Protein AF-A0A371FR69-F1 (afdb_monomer_lite)

Radius of gyration: 28.33 Å; chains: 1; bounding box: 50×35×89 Å

Structure (mmCIF, N/CA/C/O backbone):
data_AF-A0A371FR69-F1
#
_entry.id   AF-A0A371FR69-F1
#
loop_
_atom_site.group_PDB
_atom_site.id
_atom_site.type_symbol
_atom_site.label_atom_id
_atom_site.label_alt_id
_atom_site.label_comp_id
_atom_site.label_asym_id
_atom_site.label_entity_id
_atom_site.label_seq_id
_atom_site.pdbx_PDB_ins_code
_atom_site.Cartn_x
_atom_site.Cartn_y
_atom_site.Cartn_z
_atom_site.occupancy
_atom_site.B_iso_or_equiv
_atom_site.auth_seq_id
_atom_site.auth_comp_id
_atom_site.auth_asym_id
_atom_site.auth_atom_id
_atom_site.pdbx_PDB_model_num
ATOM 1 N N . MET A 1 1 ? 22.695 -12.820 -64.247 1.00 40.44 1 MET A N 1
ATOM 2 C CA . MET A 1 1 ? 22.204 -13.170 -62.897 1.00 40.44 1 MET A CA 1
ATOM 3 C C . MET A 1 1 ? 23.092 -12.440 -61.902 1.00 40.44 1 MET A C 1
ATOM 5 O O . MET A 1 1 ? 24.149 -12.946 -61.563 1.00 40.44 1 MET A O 1
ATOM 9 N N . THR A 1 2 ? 22.750 -11.203 -61.537 1.00 35.47 2 THR A N 1
ATOM 10 C CA . THR A 1 2 ? 23.614 -10.375 -60.679 1.00 35.47 2 THR A CA 1
ATOM 11 C C . THR A 1 2 ? 22.918 -10.205 -59.342 1.00 35.47 2 THR A C 1
ATOM 13 O O . THR A 1 2 ? 21.977 -9.426 -59.217 1.00 35.47 2 THR A O 1
ATOM 16 N N . ILE A 1 3 ? 23.352 -10.985 -58.353 1.00 47.81 3 ILE A N 1
ATOM 17 C CA . ILE A 1 3 ? 22.984 -10.761 -56.958 1.00 47.81 3 ILE A CA 1
ATOM 18 C C . ILE A 1 3 ? 23.681 -9.461 -56.569 1.00 47.81 3 ILE A C 1
ATOM 20 O O . ILE A 1 3 ? 24.900 -9.422 -56.422 1.00 47.81 3 ILE A O 1
ATOM 24 N N . ILE A 1 4 ? 22.914 -8.378 -56.483 1.00 55.19 4 ILE A N 1
ATOM 25 C CA . ILE A 1 4 ? 23.386 -7.093 -55.976 1.00 55.19 4 ILE A CA 1
ATOM 26 C C . ILE A 1 4 ? 23.745 -7.332 -54.506 1.00 55.19 4 ILE A C 1
ATOM 28 O O . ILE A 1 4 ? 22.881 -7.302 -53.631 1.00 55.19 4 ILE A O 1
ATOM 32 N N . SER A 1 5 ? 25.011 -7.642 -54.218 1.00 63.19 5 SER A N 1
ATOM 33 C CA . SER A 1 5 ? 25.497 -7.650 -52.845 1.00 63.19 5 SER A CA 1
ATOM 34 C C . SER A 1 5 ? 25.435 -6.207 -52.359 1.00 63.19 5 SER A C 1
ATOM 36 O O . SER A 1 5 ? 26.216 -5.366 -52.813 1.00 63.19 5 SER A O 1
ATOM 38 N N . LEU A 1 6 ? 24.476 -5.895 -51.486 1.00 63.16 6 LEU A N 1
ATOM 39 C CA . LEU A 1 6 ? 24.408 -4.592 -50.831 1.00 63.16 6 LEU A CA 1
ATOM 40 C C . LEU A 1 6 ? 25.802 -4.244 -50.277 1.00 63.16 6 LEU A C 1
ATOM 42 O O . LEU A 1 6 ? 26.377 -5.077 -49.568 1.00 63.16 6 LEU A O 1
ATOM 46 N N . PRO A 1 7 ? 26.350 -3.049 -50.579 1.00 77.50 7 PRO A N 1
ATOM 47 C CA . PRO A 1 7 ? 27.632 -2.609 -50.047 1.00 77.50 7 PRO A CA 1
ATOM 48 C C . PRO A 1 7 ? 27.668 -2.845 -48.541 1.00 77.50 7 PRO A C 1
ATOM 50 O O . PRO A 1 7 ? 26.750 -2.438 -47.828 1.00 77.50 7 PRO A O 1
ATOM 53 N N . THR A 1 8 ? 28.712 -3.506 -48.045 1.00 74.75 8 THR A N 1
ATOM 54 C CA . THR A 1 8 ? 28.803 -4.017 -46.667 1.00 74.75 8 THR A CA 1
ATOM 55 C C . THR A 1 8 ? 28.430 -2.960 -45.619 1.00 74.75 8 THR A C 1
ATOM 57 O O . THR A 1 8 ? 27.769 -3.265 -44.629 1.00 74.75 8 THR A O 1
ATOM 60 N N . LYS A 1 9 ? 28.764 -1.690 -45.884 1.00 74.25 9 LYS A N 1
ATOM 61 C CA . LYS A 1 9 ? 28.417 -0.521 -45.063 1.00 74.25 9 LYS A CA 1
ATOM 62 C C . LYS A 1 9 ? 26.904 -0.317 -44.888 1.00 74.25 9 LYS A C 1
ATOM 64 O O . LYS A 1 9 ? 26.458 -0.042 -43.780 1.00 74.25 9 LYS A O 1
ATOM 69 N N . ILE A 1 10 ? 26.107 -0.502 -45.941 1.00 72.94 10 ILE A N 1
ATOM 70 C CA . ILE A 1 10 ? 24.638 -0.398 -45.887 1.00 72.94 10 ILE A CA 1
ATOM 71 C C . ILE A 1 10 ? 24.057 -1.542 -45.051 1.00 72.94 10 ILE A C 1
ATOM 73 O O . ILE A 1 10 ? 23.181 -1.311 -44.221 1.00 72.94 10 ILE A O 1
ATOM 77 N N . ARG A 1 11 ? 24.600 -2.759 -45.188 1.00 73.19 11 ARG A N 1
ATOM 78 C CA . ARG A 1 11 ? 24.196 -3.912 -44.368 1.00 73.19 11 ARG A CA 1
ATOM 79 C C . ARG A 1 11 ? 24.443 -3.674 -42.873 1.00 73.19 11 ARG A C 1
ATOM 81 O O . ARG A 1 11 ? 23.563 -3.957 -42.066 1.00 73.19 11 ARG A O 1
ATOM 88 N N . TYR A 1 12 ? 25.601 -3.123 -42.503 1.00 77.69 12 TYR A N 1
ATOM 89 C CA . TYR A 1 12 ? 25.901 -2.777 -41.107 1.00 77.69 12 TYR A CA 1
ATOM 90 C C . TYR A 1 12 ? 24.963 -1.701 -40.554 1.00 77.69 12 TYR A C 1
ATOM 92 O O . TYR A 1 12 ? 24.466 -1.845 -39.440 1.00 77.69 12 TYR A O 1
ATOM 100 N N . LEU A 1 13 ? 24.685 -0.652 -41.333 1.00 81.38 13 LEU A N 1
ATOM 101 C CA . LEU A 1 13 ? 23.783 0.425 -40.916 1.00 81.38 13 LEU A CA 1
ATOM 102 C C . LEU A 1 13 ? 22.344 -0.067 -40.715 1.00 81.38 13 LEU A C 1
ATOM 104 O O . LEU A 1 13 ? 21.702 0.321 -39.743 1.00 81.38 13 LEU A O 1
ATOM 108 N N . LEU A 1 14 ? 21.841 -0.931 -41.601 1.00 80.06 14 LEU A N 1
ATOM 109 C CA . LEU A 1 14 ? 20.511 -1.530 -41.460 1.00 80.06 14 LEU A CA 1
ATOM 110 C C . LEU A 1 14 ? 20.423 -2.432 -40.226 1.00 80.06 14 LEU A C 1
ATOM 112 O O . LEU A 1 14 ? 19.461 -2.329 -39.470 1.00 80.06 14 LEU A O 1
ATOM 116 N N . ASN A 1 15 ? 21.446 -3.256 -39.980 1.00 84.12 15 ASN A N 1
ATOM 117 C CA . ASN A 1 15 ? 21.492 -4.115 -38.797 1.00 84.12 15 ASN A CA 1
ATOM 118 C C . ASN A 1 15 ? 21.570 -3.287 -37.501 1.00 84.12 15 ASN A C 1
ATOM 120 O O . ASN A 1 15 ? 20.801 -3.508 -36.575 1.00 84.12 15 ASN A O 1
ATOM 124 N N . SER A 1 16 ? 22.422 -2.259 -37.464 1.00 85.19 16 SER A N 1
ATOM 125 C CA . SER A 1 16 ? 22.512 -1.348 -36.318 1.00 85.19 16 SER A CA 1
ATOM 126 C C . SER A 1 16 ? 21.189 -0.623 -36.047 1.00 85.19 16 SER A C 1
ATOM 128 O O . SER A 1 16 ? 20.764 -0.555 -34.897 1.00 85.19 16 SER A O 1
ATOM 130 N N . LYS A 1 17 ? 20.485 -0.147 -37.083 1.00 88.00 17 LYS A N 1
ATOM 131 C CA . LYS A 1 17 ? 19.149 0.453 -36.924 1.00 88.00 17 LYS A CA 1
ATOM 132 C C . LYS A 1 17 ? 18.121 -0.544 -36.387 1.00 88.00 17 LYS A C 1
ATOM 134 O O . LYS A 1 17 ? 17.351 -0.181 -35.504 1.00 88.00 17 LYS A O 1
ATOM 139 N N . ALA A 1 18 ? 18.117 -1.779 -36.890 1.00 88.62 18 ALA A N 1
ATOM 140 C CA . ALA A 1 18 ? 17.213 -2.827 -36.416 1.00 88.62 18 ALA A CA 1
ATOM 141 C C . ALA A 1 18 ? 17.484 -3.194 -34.947 1.00 88.62 18 ALA A C 1
ATOM 143 O O . ALA A 1 18 ? 16.551 -3.283 -34.155 1.00 88.62 18 ALA A O 1
ATOM 144 N N . ILE A 1 19 ? 18.757 -3.328 -34.565 1.00 89.62 19 ILE A N 1
ATOM 145 C CA . ILE A 1 19 ? 19.168 -3.579 -33.178 1.00 89.62 19 ILE A CA 1
ATOM 146 C C . ILE A 1 19 ? 18.733 -2.425 -32.269 1.00 89.62 19 ILE A C 1
ATOM 148 O O . ILE A 1 19 ? 18.120 -2.667 -31.234 1.00 89.62 19 ILE A O 1
ATOM 152 N N . ASN A 1 20 ? 18.973 -1.175 -32.672 1.00 89.88 20 ASN A N 1
ATOM 153 C CA . ASN A 1 20 ? 18.572 -0.007 -31.883 1.00 89.88 20 ASN A CA 1
ATOM 154 C C . ASN A 1 20 ? 17.048 0.081 -31.712 1.00 89.88 20 ASN A C 1
ATOM 156 O O . ASN A 1 20 ? 16.569 0.423 -30.634 1.00 89.88 20 ASN A O 1
ATOM 160 N N . PHE A 1 21 ? 16.280 -0.265 -32.749 1.00 91.31 21 PHE A N 1
ATOM 161 C CA . PHE A 1 21 ? 14.822 -0.328 -32.664 1.00 91.31 21 PHE A CA 1
ATOM 162 C C . PHE A 1 21 ? 14.350 -1.394 -31.663 1.00 91.31 21 PHE A C 1
ATOM 164 O O . PHE A 1 21 ? 13.479 -1.118 -30.840 1.00 91.31 21 PHE A O 1
ATOM 171 N N . LEU A 1 22 ? 14.954 -2.587 -31.685 1.00 89.88 22 LEU A N 1
ATOM 172 C CA . LEU A 1 22 ? 14.640 -3.658 -30.734 1.00 89.88 22 LEU A CA 1
ATOM 173 C C . LEU A 1 22 ? 14.993 -3.273 -29.290 1.00 89.88 22 LEU A C 1
ATOM 175 O O . LEU A 1 22 ? 14.216 -3.564 -28.385 1.00 89.88 22 LEU A O 1
ATOM 179 N N . ILE A 1 23 ? 16.126 -2.595 -29.076 1.00 92.25 23 ILE A N 1
ATOM 180 C CA . ILE A 1 23 ? 16.531 -2.090 -27.755 1.00 92.25 23 ILE A CA 1
ATOM 181 C C . ILE A 1 23 ? 15.503 -1.080 -27.239 1.00 92.25 23 ILE A C 1
ATOM 183 O O . ILE A 1 23 ? 14.977 -1.264 -26.147 1.00 92.25 23 ILE A O 1
ATOM 187 N N . CYS A 1 24 ? 15.141 -0.081 -28.046 1.00 91.38 24 CYS A N 1
ATOM 188 C CA . CYS A 1 24 ? 14.155 0.927 -27.654 1.00 91.38 24 CYS A CA 1
ATOM 189 C C . CYS A 1 24 ? 12.774 0.305 -27.377 1.00 91.38 24 CYS A C 1
ATOM 191 O O . CYS A 1 24 ? 12.128 0.620 -26.379 1.00 91.38 24 CYS A O 1
ATOM 193 N N . SER A 1 25 ? 12.335 -0.644 -28.213 1.00 88.81 25 SER A N 1
ATOM 194 C CA . SER A 1 25 ? 11.081 -1.372 -27.986 1.00 88.81 25 SER A CA 1
ATOM 195 C C . SER A 1 25 ? 11.104 -2.166 -26.678 1.00 88.81 25 SER A C 1
ATOM 197 O O . SER A 1 25 ? 10.081 -2.239 -25.996 1.00 88.81 25 SER A O 1
ATOM 199 N N . LYS A 1 26 ? 12.248 -2.763 -26.327 1.00 92.75 26 LYS A N 1
ATOM 200 C CA . LYS A 1 26 ? 12.422 -3.475 -25.061 1.00 92.75 26 LYS A CA 1
ATOM 201 C C . LYS A 1 26 ? 12.384 -2.512 -23.874 1.00 92.75 26 LYS A C 1
ATOM 203 O O . LYS A 1 26 ? 11.669 -2.782 -22.922 1.00 92.75 26 LYS A O 1
ATOM 208 N N . GLU A 1 27 ? 13.076 -1.378 -23.947 1.00 94.06 27 GLU A N 1
ATOM 209 C CA . GLU A 1 27 ? 13.079 -0.364 -22.880 1.00 94.06 27 GLU A CA 1
ATOM 210 C C . GLU A 1 27 ? 11.673 0.180 -22.586 1.00 94.06 27 GLU A C 1
ATOM 212 O O . GLU A 1 27 ? 11.295 0.342 -21.423 1.00 94.06 27 GLU A O 1
ATOM 217 N N . ILE A 1 28 ? 10.870 0.418 -23.629 1.00 93.50 28 ILE A N 1
ATOM 218 C CA . ILE A 1 28 ? 9.470 0.846 -23.484 1.00 93.50 28 ILE A CA 1
ATOM 219 C C . ILE A 1 28 ? 8.643 -0.240 -22.789 1.00 93.50 28 ILE A C 1
ATOM 221 O O . ILE A 1 28 ? 7.878 0.063 -21.871 1.00 93.50 28 ILE A O 1
ATOM 225 N N . TRP A 1 29 ? 8.797 -1.499 -23.205 1.00 92.44 29 TRP A N 1
ATOM 226 C CA . TRP A 1 29 ? 8.094 -2.622 -22.590 1.00 92.44 29 TRP A CA 1
ATOM 227 C C . TRP A 1 29 ? 8.492 -2.824 -21.126 1.00 92.44 29 TRP A C 1
ATOM 229 O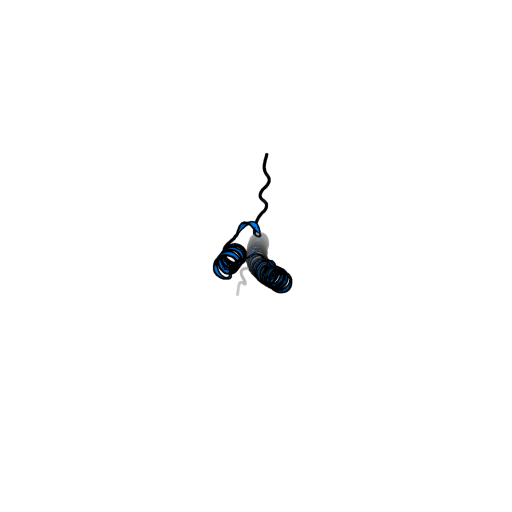 O . TRP A 1 29 ? 7.617 -2.953 -20.275 1.00 92.44 29 TRP A O 1
ATOM 239 N N . ASP A 1 30 ? 9.788 -2.784 -20.820 1.00 91.94 30 ASP A N 1
ATOM 240 C CA . ASP A 1 30 ? 10.310 -2.934 -19.461 1.00 91.94 30 ASP A CA 1
ATOM 241 C C . ASP A 1 30 ? 9.797 -1.799 -18.558 1.00 91.94 30 ASP A C 1
ATOM 243 O O . ASP A 1 30 ? 9.334 -2.045 -17.446 1.00 91.94 30 ASP A O 1
ATOM 247 N N . THR A 1 31 ? 9.776 -0.560 -19.061 1.00 92.50 31 THR A N 1
ATOM 248 C CA . THR A 1 31 ? 9.197 0.592 -18.347 1.00 92.50 31 THR A CA 1
ATOM 249 C C . THR A 1 31 ? 7.708 0.389 -18.065 1.00 92.50 31 THR A C 1
ATOM 251 O O . THR A 1 31 ? 7.240 0.658 -16.957 1.00 92.50 31 THR A O 1
ATOM 254 N N . LEU A 1 32 ? 6.953 -0.106 -19.050 1.00 87.56 32 LEU A N 1
ATOM 255 C CA . LEU A 1 32 ? 5.529 -0.383 -18.895 1.00 87.56 32 LEU A CA 1
ATOM 256 C C . LEU A 1 32 ? 5.289 -1.498 -17.869 1.00 87.56 32 LEU A C 1
ATOM 258 O O . LEU A 1 32 ? 4.450 -1.343 -16.982 1.00 87.56 32 LEU A O 1
ATOM 262 N N . ALA A 1 33 ? 6.047 -2.592 -17.954 1.00 80.06 33 ALA A N 1
ATOM 263 C CA . ALA A 1 33 ? 5.969 -3.717 -17.030 1.00 80.06 33 ALA A CA 1
ATOM 264 C C . ALA A 1 33 ? 6.277 -3.278 -15.592 1.00 80.06 33 ALA A C 1
ATOM 266 O O . ALA A 1 33 ? 5.486 -3.557 -14.692 1.00 80.06 33 ALA A O 1
ATOM 267 N N . LEU A 1 34 ? 7.347 -2.501 -15.391 1.00 85.62 34 LEU A N 1
ATOM 268 C CA . LEU A 1 34 ? 7.704 -1.933 -14.090 1.00 85.62 34 LEU A CA 1
ATOM 269 C C . LEU A 1 34 ? 6.616 -1.001 -13.547 1.00 85.62 34 LEU A C 1
ATOM 271 O O . LEU A 1 34 ? 6.296 -1.061 -12.363 1.00 85.62 34 LEU A O 1
ATOM 275 N N . ALA A 1 35 ? 6.009 -0.157 -14.386 1.00 81.75 35 ALA A N 1
ATOM 276 C CA . ALA A 1 35 ? 4.906 0.703 -13.960 1.00 81.75 35 ALA A CA 1
ATOM 277 C C . ALA A 1 35 ? 3.681 -0.120 -13.513 1.00 81.75 35 ALA A C 1
ATOM 279 O O . ALA A 1 35 ? 3.089 0.161 -12.467 1.00 81.75 35 ALA A O 1
ATOM 280 N N . TYR A 1 36 ? 3.311 -1.167 -14.256 1.00 78.69 36 TYR A N 1
ATOM 281 C CA . TYR A 1 36 ? 2.210 -2.061 -13.881 1.00 78.69 36 TYR A CA 1
ATOM 282 C C . TYR A 1 36 ? 2.512 -2.885 -12.621 1.00 78.69 36 TYR A C 1
ATOM 284 O O . TYR A 1 36 ? 1.652 -3.030 -11.749 1.00 78.69 36 TYR A O 1
ATOM 292 N N . GLU A 1 37 ? 3.734 -3.387 -12.474 1.00 80.62 37 GLU A N 1
ATOM 293 C CA . GLU A 1 37 ? 4.141 -4.141 -11.290 1.00 80.62 37 GLU A CA 1
ATOM 294 C C . GLU A 1 37 ? 4.169 -3.239 -10.049 1.00 80.62 37 GLU A C 1
ATOM 296 O O . GLU A 1 37 ? 3.512 -3.547 -9.051 1.00 80.62 37 GLU A O 1
ATOM 301 N N . CYS A 1 38 ? 4.796 -2.063 -10.130 1.00 77.00 38 CYS A N 1
ATOM 302 C CA . CYS A 1 38 ? 4.792 -1.071 -9.053 1.00 77.00 38 CYS A CA 1
ATOM 303 C C . CYS A 1 38 ? 3.370 -0.622 -8.690 1.00 77.00 38 CYS A C 1
ATOM 305 O O . CYS A 1 38 ? 3.043 -0.512 -7.508 1.00 77.00 38 CYS A O 1
ATOM 307 N N . THR A 1 39 ? 2.484 -0.397 -9.667 1.00 78.75 39 THR A N 1
ATOM 308 C CA . THR A 1 39 ? 1.084 -0.033 -9.371 1.00 78.75 39 THR A CA 1
ATOM 309 C C . THR A 1 39 ? 0.335 -1.163 -8.665 1.00 78.75 39 THR A C 1
ATOM 311 O O . THR A 1 39 ? -0.429 -0.893 -7.732 1.00 78.75 39 THR A O 1
ATOM 314 N N . SER A 1 40 ? 0.590 -2.422 -9.035 1.00 84.88 40 SER A N 1
ATOM 315 C CA . SER A 1 40 ? 0.034 -3.587 -8.340 1.00 84.88 40 SER A CA 1
ATOM 316 C C . SER A 1 40 ? 0.559 -3.703 -6.904 1.00 84.88 40 SER A C 1
ATOM 318 O O . SER A 1 40 ? -0.234 -3.837 -5.973 1.00 84.88 40 SER A O 1
ATOM 320 N N . GLN A 1 41 ? 1.861 -3.509 -6.687 1.00 85.31 41 GLN A N 1
ATOM 321 C CA . GLN A 1 41 ? 2.478 -3.551 -5.364 1.00 85.31 41 GLN A CA 1
ATOM 322 C C . GLN A 1 41 ? 1.967 -2.422 -4.460 1.00 85.31 41 GLN A C 1
ATOM 324 O O . GLN A 1 41 ? 1.677 -2.649 -3.283 1.00 85.31 41 GLN A O 1
ATOM 329 N N . VAL A 1 42 ? 1.812 -1.211 -5.006 1.00 80.00 42 VAL A N 1
ATOM 330 C CA . VAL A 1 42 ? 1.229 -0.057 -4.306 1.00 80.00 42 VAL A CA 1
ATOM 331 C C . VAL A 1 42 ? -0.219 -0.347 -3.919 1.00 80.00 42 VAL A C 1
ATOM 333 O O . VAL A 1 42 ? -0.606 -0.097 -2.776 1.00 80.00 42 VAL A O 1
ATOM 336 N N . ARG A 1 43 ? -1.025 -0.906 -4.830 1.00 84.38 43 ARG A N 1
ATOM 337 C CA . ARG A 1 43 ? -2.407 -1.320 -4.543 1.00 84.38 43 ARG A CA 1
ATOM 338 C C . ARG A 1 43 ? -2.460 -2.372 -3.438 1.00 84.38 43 ARG A C 1
ATOM 340 O O . ARG A 1 43 ? -3.223 -2.219 -2.488 1.00 84.38 43 ARG A O 1
ATOM 347 N N . ASP A 1 44 ? -1.627 -3.397 -3.514 1.00 85.62 44 ASP A N 1
ATOM 348 C CA . ASP A 1 44 ? -1.631 -4.476 -2.531 1.00 85.62 44 ASP A CA 1
ATOM 349 C C . ASP A 1 44 ? -1.128 -3.988 -1.166 1.00 85.62 44 ASP A C 1
ATOM 351 O O . ASP A 1 44 ? -1.641 -4.392 -0.123 1.00 85.62 44 ASP A O 1
ATOM 355 N N . SER A 1 45 ? -0.170 -3.056 -1.154 1.00 83.81 45 SER A N 1
ATOM 356 C CA . SER A 1 45 ? 0.283 -2.379 0.063 1.00 83.81 45 SER A CA 1
ATOM 357 C C . SER A 1 45 ? -0.835 -1.546 0.702 1.00 83.81 45 SER A C 1
ATOM 359 O O . SER A 1 45 ? -1.064 -1.664 1.908 1.00 83.81 45 SER A O 1
ATOM 361 N N . LYS A 1 46 ? -1.607 -0.786 -0.099 1.00 81.56 46 LYS A N 1
ATOM 362 C CA . LYS A 1 46 ? -2.807 -0.061 0.368 1.00 81.56 46 LYS A CA 1
ATOM 363 C C . LYS A 1 46 ? -3.795 -1.008 1.041 1.00 81.56 46 LYS A C 1
ATOM 365 O O . LYS A 1 46 ? -4.234 -0.736 2.155 1.00 81.56 46 LYS A O 1
ATOM 370 N N . ILE A 1 47 ? -4.111 -2.130 0.390 1.00 85.00 47 ILE A N 1
ATOM 371 C CA . ILE A 1 47 ? -5.048 -3.129 0.919 1.00 85.00 47 ILE A CA 1
ATOM 372 C C . ILE A 1 47 ? -4.527 -3.702 2.238 1.00 85.00 47 ILE A C 1
ATOM 374 O O . ILE A 1 47 ? -5.252 -3.696 3.231 1.00 85.00 47 ILE A O 1
ATOM 378 N N . ARG A 1 48 ? -3.262 -4.140 2.295 1.00 86.56 48 ARG A N 1
ATOM 379 C CA . ARG A 1 48 ? -2.664 -4.686 3.527 1.00 86.56 48 ARG 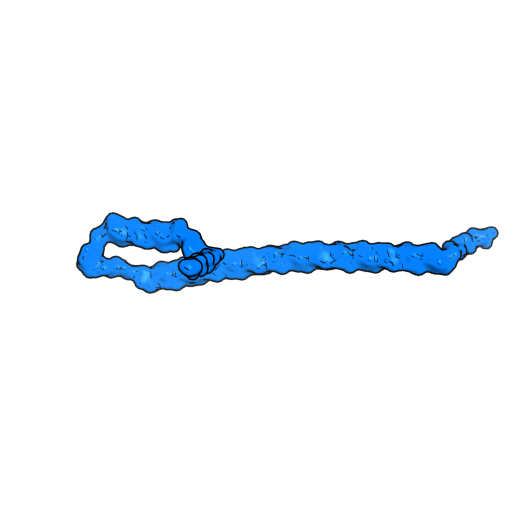A CA 1
ATOM 380 C C . ARG A 1 48 ? -2.705 -3.690 4.681 1.00 86.56 48 ARG A C 1
ATOM 382 O O . ARG A 1 48 ? -3.042 -4.063 5.802 1.00 86.56 48 ARG A O 1
ATOM 389 N N . MET A 1 49 ? -2.393 -2.429 4.412 1.00 86.50 49 MET A N 1
ATOM 390 C CA . MET A 1 49 ? -2.437 -1.380 5.420 1.00 86.50 49 MET A CA 1
ATOM 391 C C . MET A 1 49 ? -3.865 -1.103 5.903 1.00 86.50 49 MET A C 1
ATOM 393 O O . MET A 1 49 ? -4.073 -0.979 7.108 1.00 86.50 49 MET A O 1
ATOM 397 N N . LEU A 1 50 ? -4.852 -1.035 5.004 1.00 84.94 50 LEU A N 1
ATOM 398 C CA . LEU A 1 50 ? -6.259 -0.873 5.388 1.00 84.94 50 LEU A CA 1
ATOM 399 C C . LEU A 1 50 ? -6.747 -2.059 6.229 1.00 84.94 50 LEU A C 1
ATOM 401 O O . LEU A 1 50 ? -7.357 -1.851 7.275 1.00 84.94 50 LEU A O 1
ATOM 405 N N . VAL A 1 51 ? -6.399 -3.290 5.840 1.00 87.06 51 VAL A N 1
ATOM 406 C CA . VAL A 1 51 ? -6.693 -4.505 6.618 1.00 87.06 51 VAL A CA 1
ATOM 407 C C . VAL A 1 51 ? -6.058 -4.437 8.007 1.00 87.06 51 VAL A C 1
ATOM 409 O O . VAL A 1 51 ? -6.701 -4.788 8.994 1.00 87.06 51 VAL A O 1
ATOM 412 N N . HIS A 1 52 ? -4.813 -3.973 8.114 1.00 87.06 52 HIS A N 1
ATOM 413 C CA . HIS A 1 52 ? -4.140 -3.817 9.401 1.00 87.06 52 HIS A CA 1
ATOM 414 C C . HIS A 1 52 ? -4.824 -2.762 10.285 1.00 87.06 52 HIS A C 1
ATOM 416 O O . HIS A 1 52 ? -5.114 -3.040 11.448 1.00 87.06 52 HIS A O 1
ATOM 422 N N . LYS A 1 53 ? -5.151 -1.587 9.726 1.00 84.75 53 LYS A N 1
ATOM 423 C CA . LYS A 1 53 ? -5.887 -0.532 10.440 1.00 84.75 53 LYS A CA 1
ATOM 424 C C . LYS A 1 53 ? -7.253 -1.021 10.912 1.00 84.75 53 LYS A C 1
ATOM 426 O O . LYS A 1 53 ? -7.599 -0.764 12.056 1.00 84.75 53 LYS A O 1
ATOM 431 N N . TYR A 1 54 ? -7.985 -1.760 10.077 1.00 85.56 54 TYR A N 1
ATOM 432 C CA . TYR A 1 54 ? -9.263 -2.370 10.446 1.00 85.56 54 TYR A CA 1
ATOM 433 C C . TYR A 1 54 ? -9.115 -3.369 11.600 1.00 85.56 54 TYR A C 1
ATOM 435 O O . TYR A 1 54 ? -9.849 -3.279 12.575 1.00 85.56 54 TYR A O 1
ATOM 443 N N . LYS A 1 55 ? -8.132 -4.279 11.543 1.00 86.69 55 LYS A N 1
ATOM 444 C CA . LYS A 1 55 ? -7.893 -5.266 12.615 1.00 86.69 55 LYS A CA 1
ATOM 445 C C . LYS A 1 55 ? -7.585 -4.627 13.971 1.00 86.69 55 LYS A C 1
ATOM 447 O O . LYS A 1 55 ? -7.922 -5.200 14.999 1.00 86.69 55 LYS A O 1
ATOM 452 N N . LEU A 1 56 ? -6.915 -3.477 13.972 1.00 87.88 56 LEU A N 1
ATOM 453 C CA . LEU A 1 56 ? -6.602 -2.721 15.188 1.00 87.88 56 LEU A CA 1
ATOM 454 C C . LEU A 1 56 ? -7.715 -1.752 15.597 1.00 87.88 56 LEU A C 1
ATOM 456 O O . LEU A 1 56 ? -7.663 -1.183 16.691 1.00 87.88 56 LEU A O 1
ATOM 460 N N . PHE A 1 57 ? -8.696 -1.525 14.725 1.00 87.19 57 PHE A N 1
ATOM 461 C CA . PHE A 1 57 ? -9.757 -0.576 14.981 1.00 87.19 57 PHE A CA 1
ATOM 462 C C . PHE A 1 57 ? -10.715 -1.145 16.020 1.00 87.19 57 PHE A C 1
ATOM 464 O O . PHE A 1 57 ? -11.332 -2.191 15.835 1.00 87.19 57 PHE A O 1
ATOM 471 N N . LYS A 1 58 ? -10.840 -0.419 17.125 1.00 90.94 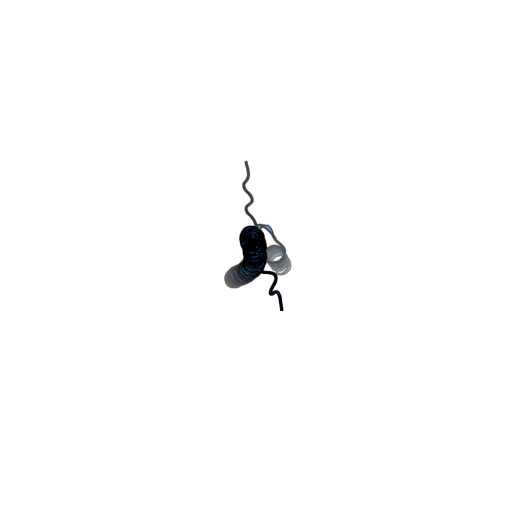58 LYS A N 1
ATOM 472 C CA . LYS A 1 58 ? -11.796 -0.699 18.185 1.00 90.94 58 LYS A CA 1
ATOM 473 C C . LYS A 1 58 ? -12.485 0.590 18.599 1.00 90.94 58 LYS A C 1
ATOM 475 O O . LYS A 1 58 ? -11.872 1.667 18.592 1.00 90.94 58 LYS A O 1
ATOM 480 N N . MET A 1 59 ? -13.752 0.448 18.958 1.00 92.00 59 MET A N 1
ATOM 481 C CA . MET A 1 59 ? -14.512 1.497 19.618 1.00 92.00 59 MET A CA 1
ATOM 482 C C . MET A 1 59 ? -13.877 1.787 20.981 1.00 92.00 59 MET A C 1
ATOM 484 O O . MET A 1 59 ? -13.367 0.876 21.637 1.00 92.00 59 MET A O 1
ATOM 488 N N . LYS A 1 60 ? -13.839 3.058 21.374 1.00 92.00 60 LYS A N 1
ATOM 489 C CA . LYS A 1 60 ? -13.362 3.461 22.705 1.00 92.00 60 LYS A CA 1
ATOM 490 C C . LYS A 1 60 ? -14.514 3.426 23.711 1.00 92.00 60 LYS A C 1
ATOM 492 O O . LYS A 1 60 ? -15.659 3.638 23.332 1.00 92.00 60 LYS A O 1
ATOM 497 N N . ASP A 1 61 ? -14.192 3.255 24.990 1.00 89.00 61 ASP A N 1
ATOM 498 C CA . ASP A 1 61 ? -15.186 3.061 26.061 1.00 89.00 61 ASP A CA 1
ATOM 499 C C . ASP A 1 61 ? -16.182 4.231 26.224 1.00 89.00 61 ASP A C 1
ATOM 501 O O . ASP A 1 61 ? -17.295 4.024 26.688 1.00 89.00 61 ASP A O 1
ATOM 505 N N . ASN A 1 62 ? -15.813 5.444 25.787 1.00 92.94 62 ASN A N 1
ATOM 506 C CA . ASN A 1 62 ? -16.641 6.661 25.861 1.00 92.94 62 ASN A CA 1
ATOM 507 C C . ASN A 1 62 ? -16.958 7.265 24.482 1.00 92.94 62 ASN A C 1
ATOM 509 O O . ASN A 1 62 ? -17.226 8.458 24.357 1.00 92.94 62 ASN A O 1
ATOM 513 N N . GLU A 1 63 ? -16.831 6.477 23.422 1.00 94.12 63 GLU A N 1
ATOM 514 C CA . GLU A 1 63 ? -17.102 6.923 22.060 1.00 94.12 63 GLU A CA 1
ATOM 515 C C . GLU A 1 63 ? -18.539 6.581 21.659 1.00 94.12 63 GLU A C 1
ATOM 517 O O . GLU A 1 63 ? -19.033 5.508 21.988 1.00 94.12 63 GLU A O 1
ATOM 522 N N . THR A 1 64 ? -19.227 7.478 20.948 1.00 94.62 64 THR A N 1
ATOM 523 C CA . THR A 1 64 ? -20.536 7.166 20.355 1.00 94.62 64 THR A CA 1
ATOM 524 C C . THR A 1 64 ? -20.357 6.423 19.033 1.00 94.62 64 THR A C 1
ATOM 526 O O . THR A 1 64 ? -19.304 6.495 18.397 1.00 94.62 64 THR A O 1
ATOM 529 N N . ILE A 1 65 ? -21.396 5.714 18.588 1.00 91.94 65 ILE A N 1
ATOM 530 C CA . ILE A 1 65 ? -21.370 4.999 17.303 1.00 91.94 65 ILE A CA 1
ATOM 531 C C . ILE A 1 65 ? -21.092 5.968 16.143 1.00 91.94 65 ILE A C 1
ATOM 533 O O . ILE A 1 65 ? -20.300 5.637 15.264 1.00 91.94 65 ILE A O 1
ATOM 537 N N . ASP A 1 66 ? -21.663 7.175 16.181 1.00 94.25 66 ASP A N 1
ATOM 538 C CA . ASP A 1 66 ? -21.452 8.199 15.151 1.00 94.25 66 ASP A CA 1
ATOM 539 C C . ASP A 1 66 ? -19.988 8.661 15.093 1.00 94.25 66 ASP A C 1
ATOM 541 O O . ASP A 1 66 ? -19.381 8.668 14.024 1.00 94.25 66 ASP A O 1
ATOM 545 N N . LEU A 1 67 ? -19.373 8.939 16.250 1.00 91.44 67 LEU A N 1
ATOM 546 C CA . LEU A 1 67 ? -17.960 9.334 16.336 1.00 91.44 67 LEU A CA 1
ATOM 547 C C . LEU A 1 67 ? -17.013 8.205 15.897 1.00 91.44 67 LEU A C 1
ATOM 549 O O . LEU A 1 67 ? -16.000 8.445 15.231 1.00 91.44 67 LEU A O 1
ATOM 553 N N . MET A 1 68 ? -17.356 6.957 16.227 1.00 93.62 68 MET A N 1
ATOM 554 C CA . MET A 1 68 ? -16.628 5.780 15.753 1.00 93.62 68 MET A CA 1
ATOM 555 C C . MET A 1 68 ? -16.719 5.661 14.228 1.00 93.62 68 MET A C 1
ATOM 557 O O . MET A 1 68 ? -15.702 5.429 13.566 1.00 93.62 68 MET A O 1
ATOM 561 N N . PHE A 1 69 ? -17.911 5.862 13.665 1.00 87.88 69 PHE A N 1
ATOM 562 C CA . PHE A 1 69 ? -18.138 5.798 12.227 1.00 87.88 69 PHE A CA 1
ATOM 563 C C . PHE A 1 69 ? -17.395 6.914 11.483 1.00 87.88 69 PHE A C 1
ATOM 565 O O . PHE A 1 69 ? -16.745 6.638 10.477 1.00 87.88 69 PHE A O 1
ATOM 572 N N . GLU A 1 70 ? -17.383 8.141 12.005 1.00 89.94 70 GLU A N 1
ATOM 573 C CA . GLU A 1 70 ? -16.580 9.242 11.459 1.00 89.94 70 GLU A CA 1
ATOM 574 C C . GLU A 1 70 ? -15.081 8.915 11.451 1.00 89.94 70 GLU A C 1
ATOM 576 O O . GLU A 1 70 ? -14.402 9.101 10.437 1.00 89.94 70 GLU A O 1
ATOM 581 N N . ARG A 1 71 ? -14.547 8.345 12.540 1.00 89.38 71 ARG A N 1
ATOM 582 C CA . ARG A 1 71 ? -13.147 7.886 12.588 1.00 89.38 71 ARG A CA 1
ATOM 583 C C . ARG A 1 71 ? -12.860 6.771 11.590 1.00 89.38 71 ARG A C 1
ATOM 585 O O . ARG A 1 71 ? -11.775 6.744 11.007 1.00 89.38 71 ARG A O 1
ATOM 592 N N . PHE A 1 72 ? -13.800 5.851 11.398 1.00 85.56 72 PHE A N 1
ATOM 593 C CA . PHE A 1 72 ? -13.675 4.794 10.402 1.00 85.56 72 PHE A CA 1
ATOM 594 C C . PHE A 1 72 ? -13.659 5.370 8.980 1.00 85.56 72 PHE A C 1
ATOM 596 O O . PHE A 1 72 ? -12.762 5.051 8.198 1.00 85.56 72 PHE A O 1
ATOM 603 N N . GLN A 1 73 ? -14.571 6.294 8.671 1.00 86.56 73 GLN A N 1
ATOM 604 C CA . GLN A 1 73 ? -14.585 7.030 7.406 1.00 86.56 73 GLN A CA 1
ATOM 605 C C . GLN A 1 73 ? -13.275 7.789 7.193 1.00 86.56 73 GLN A C 1
ATOM 607 O O . GLN A 1 73 ? -12.701 7.727 6.111 1.00 86.56 73 GLN A O 1
ATOM 612 N N . MET A 1 74 ? -12.729 8.421 8.232 1.00 85.19 74 MET A N 1
ATOM 613 C CA . MET A 1 74 ? -11.429 9.084 8.156 1.00 85.19 74 MET A CA 1
ATOM 614 C C . MET A 1 74 ? -10.286 8.097 7.863 1.00 85.19 74 MET A C 1
ATOM 616 O O . MET A 1 74 ? -9.334 8.451 7.184 1.00 85.19 74 MET A O 1
ATOM 620 N N . ILE A 1 75 ? -10.351 6.842 8.311 1.00 81.25 75 ILE A N 1
ATOM 621 C CA . ILE A 1 75 ? -9.329 5.828 7.998 1.00 81.25 75 ILE A CA 1
ATOM 622 C C . ILE A 1 75 ? -9.405 5.361 6.539 1.00 81.25 75 ILE A C 1
ATOM 624 O O . ILE A 1 75 ? -8.357 5.159 5.921 1.00 81.25 75 ILE A O 1
ATOM 628 N N . ILE A 1 76 ? -10.618 5.188 6.008 1.00 80.44 76 ILE A N 1
ATOM 629 C CA . ILE A 1 76 ? -10.862 4.749 4.626 1.00 80.44 76 ILE A CA 1
ATOM 630 C C . ILE A 1 76 ? -10.576 5.875 3.629 1.00 80.44 76 ILE A C 1
ATOM 632 O O . ILE A 1 76 ? -9.950 5.642 2.596 1.00 80.44 76 ILE A O 1
ATOM 636 N N . ASN A 1 77 ? -10.996 7.096 3.959 1.00 76.50 77 ASN A N 1
ATOM 637 C CA . ASN A 1 77 ? -10.988 8.232 3.042 1.00 76.50 77 ASN A CA 1
ATOM 63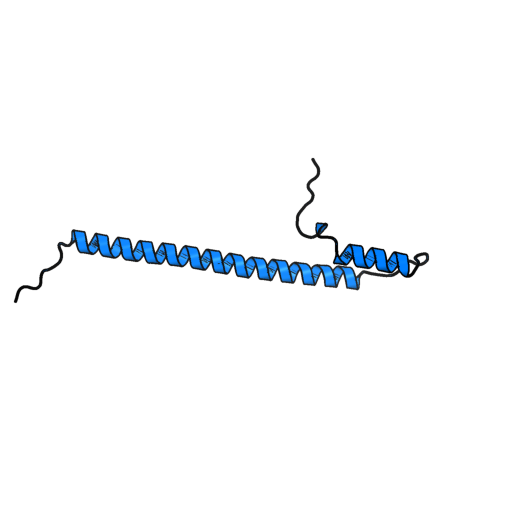8 C C . ASN A 1 77 ? -9.707 9.063 3.106 1.00 76.50 77 ASN A C 1
ATOM 640 O O . ASN A 1 77 ? -9.570 9.987 2.313 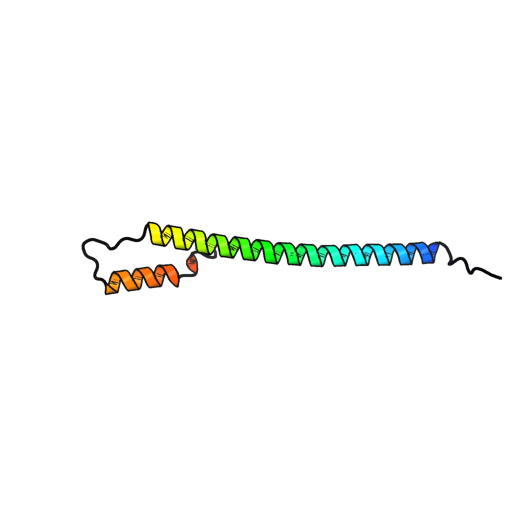1.00 76.50 77 ASN A O 1
ATOM 644 N N . ASN A 1 78 ? -8.777 8.786 4.027 1.00 69.12 78 ASN A N 1
ATOM 645 C CA . ASN A 1 78 ? -7.581 9.610 4.169 1.00 69.12 78 ASN A CA 1
ATOM 646 C C . ASN A 1 78 ? -6.408 9.119 3.287 1.00 69.12 78 ASN A C 1
ATOM 648 O O . ASN A 1 78 ? -5.778 8.095 3.593 1.00 69.12 78 ASN A O 1
ATOM 652 N N . PRO A 1 79 ? -6.040 9.872 2.229 1.00 56.06 79 PRO A N 1
ATOM 653 C CA . PRO A 1 79 ? -4.882 9.582 1.391 1.00 56.06 79 PRO A CA 1
ATOM 654 C C . PRO A 1 79 ? -3.527 9.864 2.065 1.00 56.06 79 PRO A C 1
ATOM 656 O O . PRO A 1 79 ? -2.507 9.540 1.472 1.00 56.06 79 PRO A O 1
ATOM 659 N N . ILE A 1 80 ? -3.450 10.384 3.301 1.00 51.31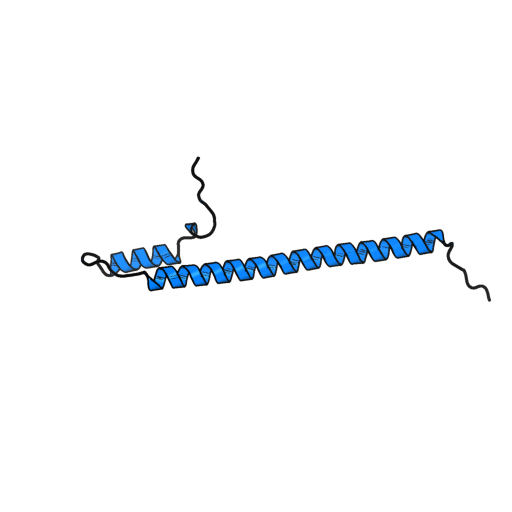 80 ILE A N 1
ATOM 660 C CA . ILE A 1 80 ? -2.170 10.698 3.993 1.00 51.31 80 ILE A CA 1
ATOM 661 C C . ILE A 1 80 ? -1.278 9.460 4.205 1.00 51.31 80 ILE A C 1
ATOM 663 O O . ILE A 1 80 ? -0.071 9.551 4.403 1.00 51.31 80 ILE A O 1
ATOM 667 N N . SER A 1 81 ? -1.839 8.265 4.061 1.00 50.59 81 SER A N 1
ATOM 668 C CA . SER A 1 81 ? -1.057 7.030 4.042 1.00 50.59 81 SER A CA 1
ATOM 669 C C . SER A 1 81 ? -0.386 6.693 2.700 1.00 50.59 81 SER A C 1
ATOM 671 O O . SER A 1 81 ? 0.248 5.644 2.586 1.00 50.59 81 SER A O 1
ATOM 673 N N . LEU A 1 82 ? -0.510 7.564 1.690 1.00 52.19 82 LEU A N 1
ATOM 674 C CA . LEU A 1 82 ? -0.045 7.317 0.322 1.00 52.19 82 LEU A CA 1
ATOM 675 C C . LEU A 1 82 ? 1.104 8.174 -0.186 1.00 52.19 82 LEU A C 1
ATOM 677 O O . LEU A 1 82 ? 1.537 7.999 -1.322 1.00 52.19 82 LEU A O 1
ATOM 681 N N . GLY A 1 83 ? 1.664 9.029 0.650 1.00 44.34 83 GLY A N 1
ATOM 682 C CA . GLY A 1 83 ? 2.828 9.804 0.265 1.00 44.34 83 GLY A CA 1
ATOM 683 C C . GLY A 1 83 ? 3.122 10.818 1.340 1.00 44.34 83 GLY A C 1
ATOM 684 O O . GLY A 1 83 ? 2.373 11.769 1.496 1.00 44.34 83 GLY A O 1
ATOM 685 N N . LYS A 1 84 ? 4.174 10.531 2.104 1.00 50.66 84 LYS A N 1
ATOM 686 C CA . LYS A 1 84 ? 4.935 11.426 2.979 1.00 50.66 84 LYS A CA 1
ATOM 687 C C . LYS A 1 84 ? 4.435 12.879 3.026 1.00 50.66 84 LYS A C 1
ATOM 689 O O . LYS A 1 84 ? 4.595 13.613 2.057 1.00 50.66 84 LYS A O 1
ATOM 694 N N . ILE A 1 85 ? 3.967 13.309 4.193 1.00 46.06 85 ILE A N 1
ATOM 695 C CA . ILE A 1 85 ? 4.059 14.720 4.565 1.00 46.06 85 ILE A CA 1
ATOM 696 C C . ILE A 1 85 ? 5.440 14.872 5.209 1.00 46.06 85 ILE A C 1
ATOM 698 O O . ILE A 1 85 ? 5.683 14.334 6.288 1.00 46.06 85 ILE A O 1
ATOM 702 N N . TYR A 1 86 ? 6.375 15.490 4.489 1.00 49.91 86 TYR A N 1
ATOM 703 C CA . TYR A 1 86 ? 7.533 16.118 5.116 1.00 49.91 86 TYR A CA 1
ATOM 704 C C . TYR A 1 86 ? 7.129 17.561 5.389 1.00 49.91 86 TYR A C 1
ATOM 706 O O . TYR A 1 86 ? 6.951 18.322 4.439 1.00 49.91 86 TYR A O 1
ATOM 714 N N . ASP A 1 87 ? 6.962 17.906 6.659 1.00 46.38 87 ASP A N 1
ATOM 715 C CA . ASP A 1 87 ? 6.893 19.302 7.074 1.00 46.38 87 ASP A CA 1
ATOM 716 C C . ASP A 1 87 ? 8.324 19.862 7.163 1.00 46.38 87 ASP A C 1
ATOM 718 O O . ASP A 1 87 ? 9.251 19.148 7.561 1.00 46.38 87 ASP A O 1
ATOM 722 N N . ASN A 1 88 ? 8.486 21.109 6.715 1.00 38.66 88 ASN A N 1
ATOM 723 C CA . ASN A 1 88 ? 9.733 21.881 6.704 1.00 38.66 88 ASN A CA 1
ATOM 724 C C . ASN A 1 88 ? 9.956 22.598 8.039 1.00 38.66 88 ASN A C 1
ATOM 726 O O . ASN A 1 88 ? 8.954 23.111 8.587 1.00 38.66 88 ASN A O 1
#

Foldseek 3Di:
DDPPPPDVVVVVVVVVVVVVVVVVVVVVVVVVVVVVVVVVVLVVVLVVVLVVCVVPQDDDPPDDPVRSVVVNCCSVVPCCVPDDDDDD

Secondary structure (DSSP, 8-state):
-------HHHHHHHHHHHHHHHHHHHHHHHHHHHHHHHHHHHHHHHHHHHHHHHHH----TT--HHHHHHHHHHHHH-GGGGS-----

Organism: Mucuna pruriens (NCBI:txid157652)

pLDDT: mean 79.24, std 15.37, range [35.47, 94.62]

Sequence (88 aa):
MTIISLPTKIRYLLNSKAINFLICSKEIWDTLALAYECTSQVRDSKIRMLVHKYKLFKMKDNETIDLMFERFQMIINNPISLGKIYDN